Protein AF-A0A2S0RFV8-F1 (afdb_monomer)

Solvent-accessible surface area (backbone atoms only — not comparable to full-atom values): 4188 Å² total; per-residue (Å²): 134,87,81,79,81,76,77,79,76,80,78,62,90,60,43,44,100,82,74,42,70,77,40,72,67,54,54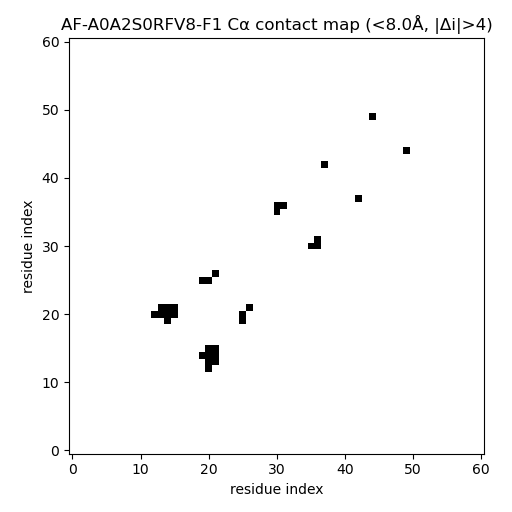,50,51,53,34,58,77,66,66,64,68,68,52,71,87,72,65,62,79,50,72,70,57,47,54,58,49,58,69,63,65,81,74,83,132

Radius of gyration: 18.65 Å; Cα contacts (8 Å, |Δi|>4): 16; chains: 1; bounding box: 41×41×38 Å

pLDDT: mean 75.21, std 12.69, range [50.5, 92.88]

Foldseek 3Di:
DDDPPPDDDPDDQDQDPVRHRPDPVVVVVVCVVVVVDDDPVRVDDDPVRVVVVVVPPPDDD

Organism: NCBI:txid2162713

Structure (mmCIF, N/CA/C/O backbone):
data_AF-A0A2S0RFV8-F1
#
_entry.id   AF-A0A2S0RFV8-F1
#
loop_
_atom_site.group_PDB
_atom_site.id
_atom_site.type_symbol
_atom_site.label_atom_id
_atom_site.label_alt_id
_atom_site.label_comp_id
_atom_site.label_asym_id
_atom_site.label_entity_id
_atom_site.label_seq_id
_atom_site.pdbx_PDB_ins_code
_atom_site.Cartn_x
_atom_site.Cartn_y
_atom_site.Cartn_z
_atom_site.occupancy
_atom_site.B_iso_or_equiv
_atom_site.auth_seq_id
_atom_site.auth_comp_id
_atom_site.auth_asym_id
_atom_site.auth_atom_id
_atom_site.pdbx_PDB_model_num
ATOM 1 N N . MET A 1 1 ? -13.871 33.368 -22.880 1.00 50.50 1 MET A N 1
ATOM 2 C CA . MET A 1 1 ? -13.451 32.083 -23.495 1.00 50.50 1 MET A CA 1
ATOM 3 C C . MET A 1 1 ? -13.845 30.919 -22.575 1.00 50.50 1 MET A C 1
ATOM 5 O O . MET A 1 1 ? -13.265 30.776 -21.506 1.00 50.50 1 MET A O 1
ATOM 9 N N . LYS A 1 2 ? -14.882 30.130 -22.904 1.00 54.44 2 LYS A N 1
ATOM 10 C CA . LYS A 1 2 ? -15.370 29.036 -22.032 1.00 54.44 2 LYS A CA 1
ATOM 11 C C . LYS A 1 2 ? -14.433 27.820 -22.125 1.00 54.44 2 LYS A C 1
ATOM 13 O O . LYS A 1 2 ? -14.299 27.225 -23.192 1.00 54.44 2 LYS A O 1
ATOM 18 N N . ARG A 1 3 ? -13.787 27.428 -21.017 1.00 56.03 3 ARG A N 1
ATOM 19 C CA . ARG A 1 3 ? -12.957 26.207 -20.955 1.00 56.03 3 ARG A CA 1
ATOM 20 C C . ARG A 1 3 ? -13.863 24.979 -21.085 1.00 56.03 3 ARG A C 1
ATOM 22 O O . ARG A 1 3 ? -14.696 24.715 -20.224 1.00 56.03 3 ARG A O 1
ATOM 29 N N . ARG A 1 4 ? -13.698 24.218 -22.170 1.00 60.09 4 ARG A N 1
ATOM 30 C CA . ARG A 1 4 ? -14.426 22.966 -22.421 1.00 60.09 4 ARG A CA 1
ATOM 31 C C . ARG A 1 4 ? -13.985 21.903 -21.409 1.00 60.09 4 ARG A C 1
ATOM 33 O O . ARG A 1 4 ? -12.931 21.293 -21.582 1.00 60.09 4 ARG A O 1
ATOM 40 N N . ILE A 1 5 ? -14.783 21.657 -20.369 1.00 63.25 5 ILE A N 1
ATOM 41 C CA . ILE A 1 5 ? -14.554 20.539 -19.442 1.00 63.25 5 ILE A CA 1
ATOM 42 C C . ILE A 1 5 ? -14.783 19.236 -20.222 1.00 63.25 5 ILE A C 1
ATOM 44 O O . ILE A 1 5 ? -15.915 18.857 -20.525 1.00 63.25 5 ILE A O 1
ATOM 48 N N . LYS A 1 6 ? -13.702 18.549 -20.611 1.00 60.16 6 LYS A N 1
ATOM 49 C CA . LYS A 1 6 ? -13.795 17.224 -21.243 1.00 60.16 6 LYS A CA 1
ATOM 50 C C . LYS A 1 6 ? -14.325 16.226 -20.205 1.00 60.16 6 LYS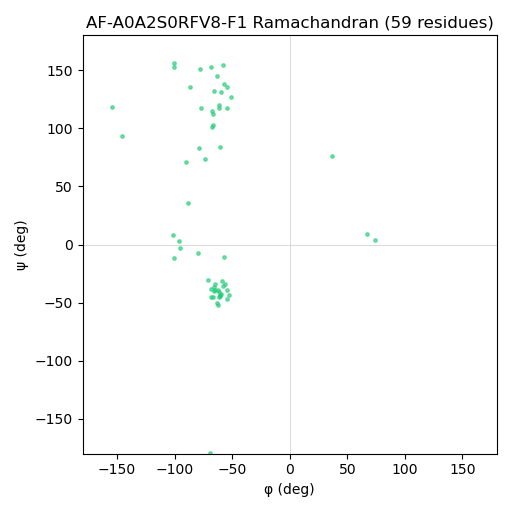 A C 1
ATOM 52 O O . LYS A 1 6 ? -13.624 15.895 -19.254 1.00 60.16 6 LYS A O 1
ATOM 57 N N . LYS A 1 7 ? -15.549 15.727 -20.412 1.00 58.19 7 LYS A N 1
ATOM 58 C CA . LYS A 1 7 ? -16.147 14.614 -19.652 1.00 58.19 7 LYS A CA 1
ATOM 59 C C . LYS A 1 7 ? -15.173 13.424 -19.631 1.00 58.19 7 LYS A C 1
ATOM 61 O O . LYS A 1 7 ? -14.716 12.978 -20.685 1.00 58.19 7 LYS A O 1
ATOM 66 N N . ALA A 1 8 ? -14.850 12.908 -18.444 1.00 57.72 8 ALA A N 1
ATOM 67 C CA . ALA A 1 8 ? -13.989 11.738 -18.297 1.00 57.72 8 ALA A CA 1
ATOM 68 C C . ALA A 1 8 ? -14.641 10.521 -18.980 1.00 57.72 8 ALA A C 1
ATOM 70 O O . ALA A 1 8 ? -15.754 10.124 -18.634 1.00 57.72 8 ALA A O 1
ATOM 71 N N . ARG A 1 9 ? -13.962 9.938 -19.979 1.00 56.19 9 ARG A N 1
ATOM 72 C CA . ARG A 1 9 ? -14.457 8.766 -20.720 1.00 56.19 9 ARG A CA 1
ATOM 73 C C . ARG A 1 9 ? -14.621 7.588 -19.753 1.00 56.19 9 ARG A C 1
ATOM 75 O O . ARG A 1 9 ? -13.638 7.131 -19.165 1.00 56.19 9 ARG A O 1
ATOM 82 N N . LYS A 1 10 ? -15.862 7.107 -19.604 1.00 51.69 10 LYS A N 1
ATOM 83 C CA . LYS A 1 10 ? -16.208 5.874 -18.884 1.00 51.69 10 LYS A CA 1
ATOM 84 C C . LYS A 1 10 ? -15.387 4.716 -19.469 1.00 51.69 10 LYS A C 1
ATOM 86 O O . LYS A 1 10 ? -15.483 4.439 -20.657 1.00 51.69 10 LYS A O 1
ATOM 91 N N . HIS A 1 11 ? -14.543 4.118 -18.624 1.00 54.53 11 HIS A N 1
ATOM 92 C CA . HIS A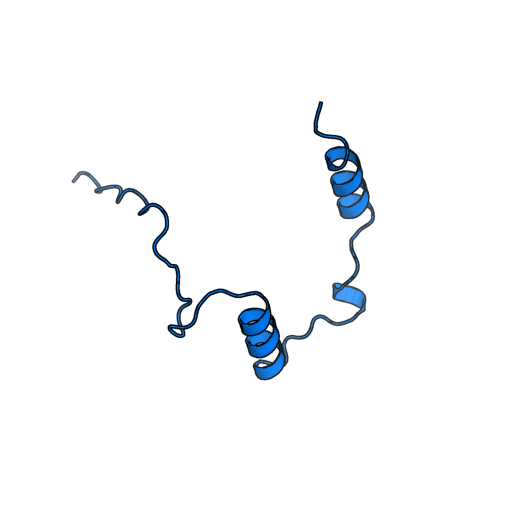 1 11 ? -13.848 2.839 -18.810 1.00 54.53 11 HIS A CA 1
ATOM 93 C C . HIS A 1 11 ? -13.368 2.538 -20.243 1.00 54.53 11 HIS A C 1
ATOM 95 O O . HIS A 1 11 ? -13.902 1.669 -20.927 1.00 54.53 11 HIS A O 1
ATOM 101 N N . SER A 1 12 ? -12.275 3.178 -20.683 1.00 55.62 12 SER A N 1
ATOM 102 C CA . SER A 1 12 ? -11.445 2.503 -21.686 1.00 55.62 12 SER A CA 1
ATOM 103 C C . SER A 1 12 ? -10.886 1.237 -21.036 1.00 55.62 12 SER A C 1
ATOM 105 O O . SER A 1 12 ? -10.619 1.234 -19.833 1.00 55.62 12 SER A O 1
ATOM 107 N N . ARG A 1 13 ? -10.723 0.150 -21.794 1.00 60.94 13 ARG A N 1
ATOM 108 C CA . ARG A 1 13 ? -9.966 -1.036 -21.364 1.00 60.94 13 ARG A CA 1
ATOM 109 C C . ARG A 1 13 ? -8.535 -0.560 -21.092 1.00 60.94 13 ARG A C 1
ATOM 111 O O . ARG A 1 13 ? -7.713 -0.515 -22.004 1.00 60.94 13 ARG A O 1
ATOM 118 N N . LYS A 1 14 ? -8.296 -0.031 -19.888 1.00 61.84 14 LYS A N 1
ATOM 119 C CA . LYS A 1 14 ? -7.251 0.962 -19.615 1.00 61.84 14 LYS A CA 1
ATOM 120 C C . LYS A 1 14 ? -5.917 0.237 -19.528 1.00 61.84 14 LYS A C 1
ATOM 122 O O . LYS A 1 14 ? -5.465 -0.162 -18.456 1.00 61.84 14 LYS A O 1
ATOM 127 N N . LYS A 1 15 ? -5.321 -0.001 -20.694 1.00 66.31 15 LYS A N 1
ATOM 128 C CA . LYS A 1 15 ? -3.910 -0.345 -20.802 1.00 66.31 15 LYS A CA 1
ATOM 129 C C . LYS A 1 15 ? -3.115 0.789 -20.149 1.00 66.31 15 LYS A C 1
ATOM 131 O O . LYS A 1 15 ? -3.489 1.959 -20.264 1.00 66.31 15 LYS A O 1
ATOM 136 N N . ASN A 1 16 ? -2.088 0.446 -19.378 1.00 67.62 16 ASN A N 1
ATOM 137 C CA . ASN A 1 16 ? -1.231 1.452 -18.749 1.00 67.62 16 ASN A CA 1
ATOM 138 C C . ASN A 1 16 ? -0.381 2.170 -19.825 1.00 67.62 16 ASN A C 1
ATOM 140 O O . ASN A 1 16 ? -0.473 1.853 -21.010 1.00 67.62 16 ASN A O 1
ATOM 144 N N . ARG A 1 17 ? 0.475 3.124 -19.429 1.00 64.62 17 ARG A N 1
ATOM 145 C CA . ARG A 1 17 ? 1.378 3.843 -20.359 1.00 64.62 17 ARG A CA 1
ATOM 146 C C . ARG A 1 17 ? 2.322 2.923 -21.160 1.00 64.62 17 ARG A C 1
ATOM 14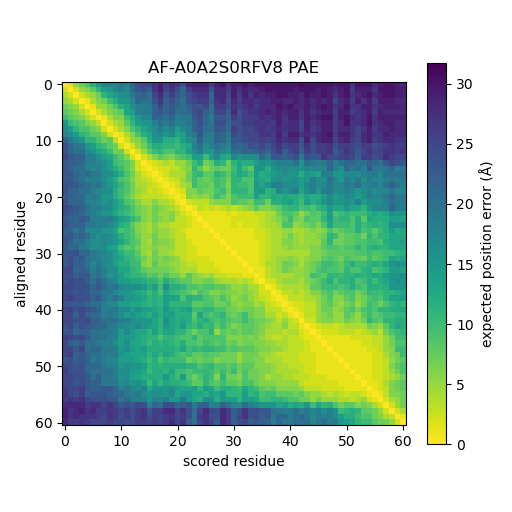8 O O . ARG A 1 17 ? 2.959 3.402 -22.083 1.00 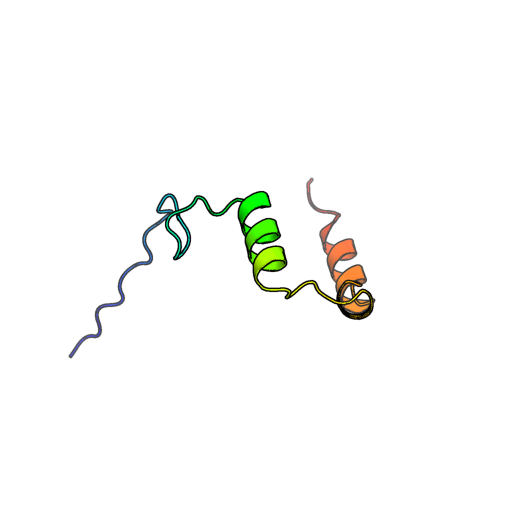64.62 17 ARG A O 1
ATOM 155 N N . LEU A 1 18 ? 2.403 1.635 -20.808 1.00 64.81 18 LEU A N 1
ATOM 156 C CA . LEU A 1 18 ? 3.199 0.599 -21.472 1.00 64.81 18 LEU A CA 1
ATOM 157 C C . LEU A 1 18 ? 2.351 -0.304 -22.396 1.00 64.81 18 LEU A C 1
ATOM 159 O O . LEU A 1 18 ? 2.831 -1.337 -22.844 1.00 64.81 18 LEU A O 1
ATOM 163 N N . GLY A 1 19 ? 1.073 0.013 -22.645 1.00 68.81 19 GLY A N 1
ATOM 164 C CA . GLY A 1 19 ? 0.232 -0.727 -23.601 1.00 68.81 19 GLY A CA 1
ATOM 165 C C . GLY A 1 19 ? -0.252 -2.110 -23.132 1.00 68.81 19 GLY A C 1
ATOM 166 O O . GLY A 1 19 ? -0.958 -2.804 -23.870 1.00 68.81 19 GLY A O 1
ATOM 167 N N . VAL A 1 20 ? 0.051 -2.501 -21.893 1.00 70.12 20 VAL A N 1
ATOM 168 C CA . VAL A 1 20 ? -0.379 -3.769 -21.282 1.00 70.12 20 VAL A CA 1
ATOM 169 C C . VAL A 1 20 ? -1.579 -3.574 -20.358 1.00 70.12 20 VAL A C 1
ATOM 171 O O . VAL A 1 20 ? -1.779 -2.497 -19.788 1.00 70.12 20 VAL A O 1
ATOM 174 N N . LYS A 1 21 ? -2.398 -4.626 -20.203 1.00 77.19 21 LYS A N 1
ATOM 175 C CA . LYS A 1 21 ? -3.539 -4.624 -19.271 1.00 77.19 21 LYS A CA 1
ATOM 176 C C . LYS A 1 21 ? -3.047 -4.248 -17.869 1.00 77.19 21 LYS A C 1
ATOM 178 O O . LYS A 1 21 ? -2.021 -4.757 -17.413 1.00 77.19 21 LYS A O 1
ATOM 183 N N . ASN A 1 22 ? -3.786 -3.370 -17.193 1.00 74.25 22 ASN A N 1
ATOM 184 C CA . ASN A 1 22 ? -3.518 -2.989 -15.809 1.00 74.25 22 ASN A CA 1
ATOM 185 C C . ASN A 1 22 ? -3.930 -4.134 -14.866 1.00 74.25 22 ASN A C 1
ATOM 187 O O . ASN A 1 22 ? -4.984 -4.087 -14.240 1.00 74.25 22 ASN A O 1
ATOM 191 N N . SER A 1 23 ? -3.136 -5.206 -14.854 1.00 81.62 23 SER A N 1
ATOM 192 C CA . SER A 1 23 ? -3.330 -6.381 -14.010 1.00 81.62 23 SER A CA 1
ATOM 193 C C . SER A 1 23 ? -2.410 -6.327 -12.794 1.00 81.62 23 SER A C 1
ATOM 195 O O . SER A 1 23 ? -1.346 -5.701 -12.819 1.00 81.62 23 SER A O 1
ATOM 197 N N . LEU A 1 24 ? -2.809 -7.023 -11.729 1.00 83.31 24 LEU A N 1
ATOM 198 C CA . LEU A 1 24 ? -2.024 -7.132 -10.500 1.00 83.31 24 LEU A CA 1
ATOM 199 C C . LEU A 1 24 ? -0.600 -7.640 -10.782 1.00 83.31 24 LEU A C 1
ATOM 201 O O . LEU A 1 24 ? 0.372 -7.022 -10.350 1.00 83.31 24 LEU A O 1
ATOM 205 N N . VAL A 1 25 ? -0.480 -8.705 -11.579 1.00 87.38 25 VAL A N 1
ATOM 206 C CA . VAL A 1 25 ? 0.802 -9.327 -11.953 1.00 87.38 25 VAL A CA 1
ATOM 207 C C . VAL A 1 25 ? 1.714 -8.344 -12.692 1.00 87.38 25 VAL A C 1
ATOM 209 O O . VAL A 1 25 ? 2.889 -8.216 -12.349 1.00 87.38 25 VAL A O 1
ATOM 212 N N . ASN A 1 26 ? 1.177 -7.571 -13.642 1.00 86.69 26 ASN A N 1
ATOM 213 C CA . ASN A 1 26 ? 1.969 -6.583 -14.380 1.00 86.69 26 ASN A CA 1
ATOM 214 C C . ASN A 1 26 ? 2.484 -5.467 -13.468 1.00 86.69 26 ASN A C 1
ATOM 216 O O . ASN A 1 26 ? 3.634 -5.047 -13.597 1.00 86.69 26 ASN A O 1
ATOM 220 N N . ASN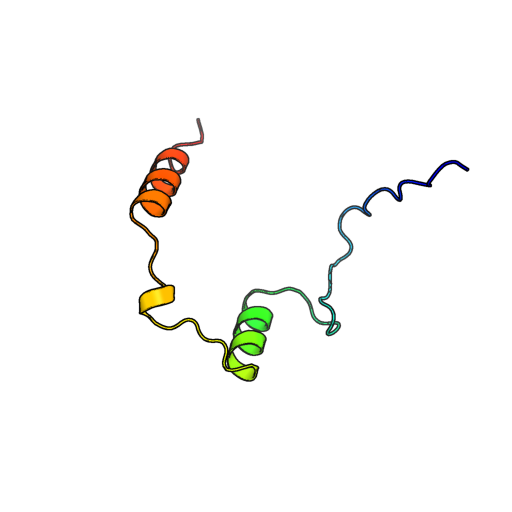 A 1 27 ? 1.665 -5.010 -12.520 1.00 82.25 27 ASN A N 1
ATOM 221 C CA . ASN A 1 27 ? 2.080 -4.003 -11.548 1.00 82.25 27 ASN A CA 1
ATOM 222 C C . ASN A 1 27 ? 3.172 -4.537 -10.608 1.00 82.25 27 ASN A C 1
ATOM 224 O O . ASN A 1 27 ? 4.136 -3.820 -10.334 1.00 82.25 27 ASN A O 1
ATOM 228 N N . ILE A 1 28 ? 3.071 -5.794 -10.162 1.00 83.12 28 ILE A N 1
ATOM 229 C CA . ILE A 1 28 ? 4.107 -6.452 -9.351 1.00 83.12 28 ILE A CA 1
ATOM 230 C C . ILE A 1 28 ? 5.419 -6.547 -10.141 1.00 83.12 28 ILE A C 1
ATOM 232 O O . ILE A 1 28 ? 6.447 -6.063 -9.667 1.00 83.12 28 ILE A O 1
ATOM 236 N N . ASN A 1 29 ? 5.388 -7.077 -11.366 1.00 85.44 29 ASN A N 1
ATOM 237 C CA . ASN A 1 29 ? 6.578 -7.220 -12.212 1.00 85.44 29 ASN A CA 1
ATOM 238 C C . ASN A 1 29 ? 7.219 -5.868 -12.545 1.00 85.44 29 ASN A C 1
ATOM 240 O O . ASN A 1 29 ? 8.439 -5.732 -12.478 1.00 85.44 29 ASN A O 1
ATOM 244 N N . ALA A 1 30 ? 6.415 -4.841 -12.828 1.00 84.50 30 ALA A N 1
ATOM 245 C CA . ALA A 1 30 ? 6.912 -3.486 -13.049 1.00 84.50 30 ALA A CA 1
ATOM 246 C C . ALA A 1 30 ? 7.610 -2.912 -11.805 1.00 84.50 30 ALA A C 1
ATOM 248 O O . ALA A 1 30 ? 8.638 -2.249 -11.935 1.00 84.50 30 ALA A O 1
ATOM 249 N N . ARG A 1 31 ? 7.094 -3.174 -10.595 1.00 84.88 31 ARG A N 1
ATOM 250 C CA . ARG A 1 31 ? 7.755 -2.768 -9.343 1.00 84.88 31 ARG A CA 1
ATOM 251 C C . ARG A 1 31 ? 9.050 -3.534 -9.089 1.00 84.88 31 ARG A C 1
ATOM 253 O O . ARG A 1 31 ? 10.002 -2.911 -8.628 1.00 84.88 31 ARG A O 1
ATOM 260 N N . ARG A 1 32 ? 9.088 -4.836 -9.402 1.00 83.25 32 ARG A N 1
ATOM 261 C CA . ARG A 1 32 ? 10.298 -5.671 -9.301 1.00 83.25 32 ARG A CA 1
ATOM 262 C C . ARG A 1 32 ? 11.385 -5.183 -10.257 1.00 83.25 32 ARG A C 1
ATOM 264 O O . ARG A 1 32 ? 12.482 -4.902 -9.799 1.00 83.25 32 ARG A O 1
ATOM 271 N N . LYS A 1 33 ? 11.057 -4.975 -11.541 1.00 86.19 33 LYS A N 1
ATOM 272 C CA . LYS A 1 33 ? 11.988 -4.433 -12.554 1.00 86.19 33 LYS A CA 1
ATOM 273 C C . LYS A 1 33 ? 12.551 -3.061 -12.175 1.00 86.19 33 LYS A C 1
ATOM 275 O O . LYS A 1 33 ? 13.700 -2.773 -12.461 1.00 86.19 33 LYS A O 1
ATOM 280 N N . LYS A 1 34 ? 11.742 -2.219 -11.524 1.00 84.38 34 LYS A N 1
ATOM 281 C CA . LYS A 1 34 ? 12.157 -0.894 -11.034 1.00 84.38 34 LYS A CA 1
ATOM 282 C C . LYS A 1 34 ? 12.945 -0.928 -9.716 1.00 84.38 34 LYS A C 1
ATOM 284 O O . LYS A 1 34 ? 13.347 0.131 -9.257 1.00 84.38 34 LYS A O 1
ATOM 289 N N . GLY A 1 35 ? 13.068 -2.077 -9.047 1.00 84.56 35 GLY A N 1
ATOM 290 C CA . GLY A 1 35 ? 13.715 -2.177 -7.731 1.00 84.56 35 GLY A CA 1
ATOM 291 C C . GLY A 1 35 ? 12.975 -1.472 -6.581 1.00 84.56 35 GLY A C 1
ATOM 292 O O . GLY A 1 35 ? 13.488 -1.380 -5.474 1.00 84.56 35 GLY A O 1
ATOM 293 N N . ILE A 1 36 ? 11.742 -0.992 -6.791 1.00 82.25 36 ILE A N 1
ATOM 294 C CA . ILE A 1 36 ? 10.983 -0.188 -5.809 1.00 82.25 36 ILE A CA 1
ATOM 295 C C . ILE A 1 36 ? 10.143 -1.042 -4.847 1.00 82.25 36 ILE A C 1
ATOM 297 O O . ILE A 1 36 ? 9.007 -0.682 -4.483 1.00 82.25 36 ILE A O 1
ATOM 301 N N . SER A 1 37 ? 10.645 -2.214 -4.453 1.00 76.88 37 SER A N 1
ATOM 302 C CA . SER A 1 37 ? 10.000 -2.999 -3.398 1.00 76.88 37 SER A CA 1
ATOM 303 C C . SER A 1 37 ? 9.951 -2.169 -2.118 1.00 76.88 37 SER A C 1
ATOM 305 O O . SER A 1 37 ? 10.949 -1.576 -1.713 1.00 76.88 37 SER A O 1
ATOM 307 N N . ARG A 1 38 ? 8.780 -2.089 -1.475 1.00 76.00 38 ARG A N 1
ATOM 308 C CA . ARG A 1 38 ? 8.688 -1.391 -0.186 1.00 76.00 38 ARG A CA 1
ATOM 309 C C . ARG A 1 38 ? 9.507 -2.190 0.822 1.00 76.00 38 ARG A C 1
ATOM 311 O O . ARG A 1 38 ? 9.321 -3.400 0.920 1.00 76.00 38 ARG A O 1
ATOM 318 N N . SER A 1 39 ? 10.365 -1.521 1.587 1.00 80.38 39 SER A N 1
ATOM 319 C CA . SER A 1 39 ? 11.012 -2.155 2.736 1.00 80.38 39 SER A CA 1
ATOM 320 C C . SER A 1 39 ? 9.957 -2.670 3.719 1.00 80.38 39 SER A C 1
ATOM 322 O O . SER A 1 39 ? 8.846 -2.132 3.782 1.00 80.38 39 SER A O 1
ATOM 324 N N . LYS A 1 40 ? 10.292 -3.687 4.522 1.00 74.75 40 LYS A N 1
ATOM 325 C CA . LYS A 1 40 ? 9.345 -4.291 5.477 1.00 74.75 40 LYS A CA 1
ATOM 326 C C . LYS A 1 40 ? 8.723 -3.251 6.416 1.00 74.75 40 LYS A C 1
ATOM 328 O O . LYS A 1 40 ? 7.505 -3.237 6.590 1.00 74.75 40 LYS A O 1
ATOM 333 N N . ARG A 1 41 ? 9.521 -2.278 6.872 1.00 76.75 41 ARG A N 1
ATOM 334 C CA . ARG A 1 41 ? 9.068 -1.117 7.661 1.00 76.75 41 ARG A CA 1
ATOM 335 C C . ARG A 1 41 ? 7.976 -0.289 6.968 1.00 76.75 41 ARG A C 1
ATOM 337 O O . ARG A 1 41 ? 7.103 0.255 7.629 1.00 76.75 41 ARG A O 1
ATOM 344 N N . LYS A 1 42 ? 8.010 -0.184 5.635 1.00 78.06 42 LYS A N 1
ATOM 345 C CA . LYS A 1 42 ? 7.028 0.551 4.810 1.00 78.06 42 LYS A CA 1
ATOM 346 C C . LYS A 1 42 ? 5.921 -0.348 4.240 1.00 78.06 42 LYS A C 1
ATOM 348 O O . LYS A 1 42 ? 5.112 0.139 3.446 1.00 78.06 42 LYS A O 1
ATOM 353 N N . SER A 1 43 ? 5.922 -1.636 4.593 1.00 77.81 43 SER A N 1
ATOM 354 C CA . SER A 1 43 ? 4.928 -2.634 4.174 1.00 77.81 43 SER A CA 1
ATOM 355 C C . SER A 1 43 ? 3.864 -2.924 5.240 1.00 77.81 43 SER A C 1
ATOM 357 O O . SER A 1 43 ? 2.857 -3.546 4.922 1.00 77.81 43 SER A O 1
ATOM 359 N N . GLY A 1 44 ? 4.065 -2.456 6.478 1.00 87.38 44 GLY A N 1
ATOM 360 C CA . GLY A 1 44 ? 3.082 -2.564 7.556 1.00 87.38 44 GLY A CA 1
ATOM 361 C C . GLY A 1 44 ? 1.951 -1.538 7.438 1.00 87.38 44 GLY A C 1
ATOM 362 O O . GLY A 1 44 ? 2.136 -0.437 6.915 1.00 87.38 44 GLY A O 1
ATOM 363 N N . ILE A 1 45 ? 0.778 -1.902 7.952 1.00 88.81 45 ILE A N 1
ATOM 364 C CA . ILE A 1 45 ? -0.380 -1.012 8.092 1.00 88.81 45 ILE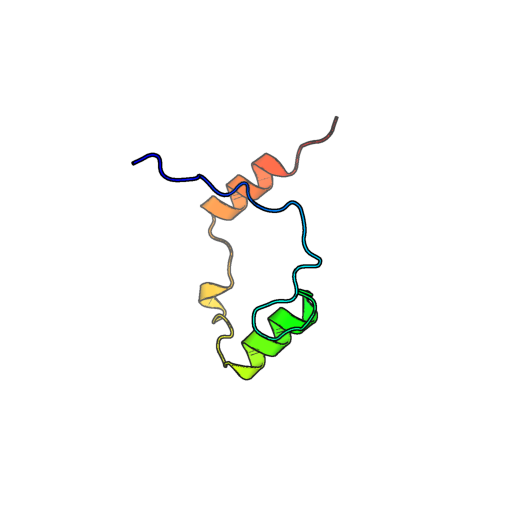 A CA 1
ATOM 365 C C . ILE A 1 45 ? -0.242 -0.269 9.428 1.00 88.81 45 ILE A C 1
ATOM 367 O O . ILE A 1 45 ? 0.093 -0.874 10.444 1.00 88.81 45 ILE A O 1
ATOM 371 N N . SER A 1 46 ? -0.481 1.047 9.447 1.00 90.31 46 SER A N 1
ATOM 372 C CA . SER A 1 46 ? -0.476 1.806 10.707 1.00 90.31 46 SER A CA 1
ATOM 373 C C . SER A 1 46 ? -1.662 1.407 11.593 1.00 90.31 46 SER A C 1
ATOM 375 O O . SER A 1 46 ? -2.718 1.047 11.074 1.00 90.31 46 SER A O 1
ATOM 377 N N . LYS A 1 47 ? -1.540 1.541 12.921 1.00 92.88 47 LYS A N 1
ATOM 378 C CA . LYS A 1 47 ? -2.650 1.257 13.856 1.00 92.88 47 LYS A CA 1
ATOM 379 C C . LYS A 1 47 ? -3.934 2.014 13.474 1.00 92.88 47 LYS A C 1
ATOM 381 O O . LYS A 1 47 ? -5.005 1.420 13.416 1.00 92.88 47 LYS A O 1
ATOM 386 N N . LYS A 1 48 ? -3.810 3.297 13.105 1.00 91.94 48 LYS A N 1
ATOM 387 C CA . LYS A 1 48 ? -4.926 4.140 12.635 1.00 91.94 48 LYS A CA 1
ATOM 388 C C . LYS A 1 48 ? -5.569 3.591 11.357 1.00 91.94 48 LYS A C 1
ATOM 390 O O . LYS A 1 48 ? -6.789 3.530 11.251 1.00 91.94 48 LYS A O 1
ATOM 395 N N . SER A 1 49 ? -4.748 3.178 10.392 1.00 91.06 49 SER A N 1
ATOM 396 C CA . SER A 1 49 ? -5.224 2.583 9.138 1.00 91.06 49 SER A CA 1
ATOM 397 C C . SER A 1 49 ? -5.917 1.235 9.365 1.00 91.06 49 SER A C 1
ATOM 399 O O . SER A 1 49 ? -6.912 0.954 8.705 1.00 91.06 49 SER A O 1
ATOM 401 N N . TYR A 1 50 ? -5.429 0.425 10.308 1.00 92.44 50 TYR A N 1
ATOM 402 C CA . TYR A 1 50 ? -6.045 -0.851 10.670 1.00 92.44 50 TYR A CA 1
ATOM 403 C C . TYR A 1 50 ? -7.421 -0.651 11.324 1.00 92.44 50 TYR A C 1
ATOM 405 O O . TYR A 1 50 ? -8.390 -1.273 10.897 1.00 92.44 50 TYR A O 1
ATOM 413 N N . ALA A 1 51 ? -7.541 0.294 12.262 1.00 92.25 51 ALA A N 1
ATOM 414 C CA . ALA A 1 51 ? -8.820 0.642 12.887 1.00 92.25 51 ALA A CA 1
ATOM 415 C C . ALA A 1 51 ? -9.864 1.131 11.861 1.00 92.25 51 ALA A C 1
ATOM 417 O O . ALA A 1 51 ? -11.015 0.698 11.881 1.00 92.25 51 ALA A O 1
ATOM 418 N N . ALA A 1 52 ? -9.457 1.975 10.904 1.00 90.50 52 ALA A N 1
ATOM 419 C CA . ALA A 1 52 ? -10.339 2.434 9.827 1.00 90.50 52 ALA A CA 1
ATOM 420 C C . ALA A 1 52 ? -10.787 1.295 8.890 1.00 90.50 52 ALA A C 1
ATOM 422 O O . ALA A 1 52 ? -11.909 1.313 8.383 1.00 90.50 52 ALA A O 1
ATOM 423 N N . MET A 1 53 ? -9.928 0.297 8.660 1.00 88.94 53 MET A N 1
ATOM 424 C CA . MET A 1 53 ? -10.277 -0.898 7.889 1.00 88.94 53 MET A CA 1
ATOM 425 C C . MET A 1 53 ? -11.301 -1.762 8.641 1.00 88.94 53 MET A C 1
ATOM 427 O O . MET A 1 53 ? -12.306 -2.147 8.051 1.00 88.94 53 MET A O 1
ATOM 431 N N . GLN A 1 54 ? -11.102 -1.985 9.945 1.00 90.44 54 GLN A N 1
ATOM 432 C CA . GLN A 1 54 ? -12.030 -2.738 10.799 1.00 90.44 54 GLN A CA 1
ATOM 433 C C . GLN A 1 54 ? -13.422 -2.101 10.877 1.00 90.44 54 GLN A C 1
ATOM 435 O O . GLN A 1 54 ? -14.425 -2.800 10.742 1.00 90.44 54 GLN A O 1
ATOM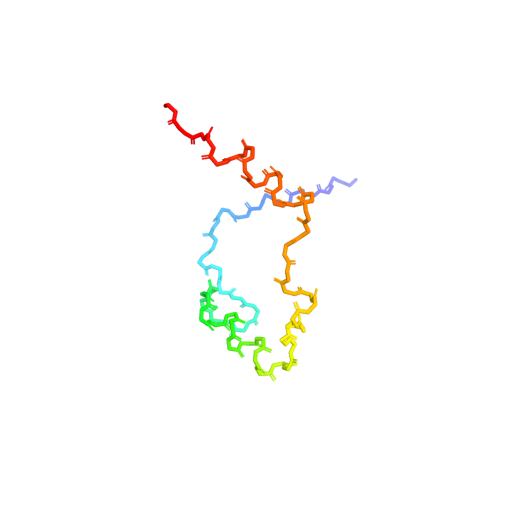 440 N N . ALA A 1 55 ? -13.494 -0.776 11.035 1.00 88.12 55 ALA A N 1
ATOM 441 C CA . ALA A 1 55 ? -14.762 -0.045 11.074 1.00 88.12 55 ALA A CA 1
ATOM 442 C C . ALA A 1 55 ? -15.591 -0.225 9.787 1.00 88.12 55 ALA A C 1
ATOM 444 O O . ALA A 1 55 ? -16.819 -0.240 9.830 1.00 88.12 55 ALA A O 1
ATOM 445 N N . ASN A 1 56 ? -14.918 -0.403 8.646 1.00 82.38 56 ASN A N 1
ATOM 446 C CA . ASN A 1 56 ? -15.551 -0.588 7.342 1.00 82.38 56 ASN A CA 1
ATOM 447 C C . ASN A 1 56 ? -15.712 -2.062 6.930 1.00 82.38 56 ASN A C 1
ATOM 449 O O . ASN A 1 56 ? -16.305 -2.326 5.886 1.00 82.38 56 ASN A O 1
ATOM 453 N N . TRP A 1 57 ? -15.233 -3.028 7.724 1.00 82.12 57 TRP A N 1
ATOM 454 C CA . TRP A 1 57 ? -15.427 -4.455 7.433 1.00 82.12 57 TRP A CA 1
ATOM 455 C C . TRP A 1 57 ? -16.870 -4.912 7.632 1.00 82.12 57 TRP A C 1
ATOM 457 O O . TRP A 1 57 ? -17.340 -5.799 6.923 1.00 82.12 57 TRP A O 1
ATOM 467 N N . LYS A 1 58 ? -17.605 -4.292 8.556 1.00 74.81 58 LYS A N 1
ATOM 468 C CA . LYS A 1 58 ? -19.010 -4.620 8.806 1.00 74.81 58 LYS A CA 1
ATOM 469 C C . LYS A 1 58 ? -19.947 -3.781 7.935 1.00 74.81 58 LYS A C 1
ATOM 471 O O . LYS A 1 58 ? -20.644 -2.928 8.470 1.00 74.81 58 LYS A O 1
ATOM 476 N N . LYS A 1 59 ? -20.002 -4.025 6.616 1.00 69.19 59 LYS A N 1
ATOM 477 C CA . LYS A 1 59 ? -21.144 -3.592 5.774 1.00 69.19 59 LYS A CA 1
ATOM 478 C C . LYS A 1 59 ? -21.464 -4.568 4.633 1.00 69.19 59 LYS A C 1
ATOM 480 O O . LYS A 1 59 ? -20.952 -4.425 3.528 1.00 69.19 59 LYS A O 1
ATOM 485 N N . LYS A 1 60 ? -22.396 -5.486 4.910 1.00 60.28 60 LYS A N 1
ATOM 486 C CA . LYS A 1 60 ? -23.703 -5.583 4.229 1.00 60.28 60 LYS A CA 1
ATOM 487 C C . LYS A 1 60 ? -24.712 -6.266 5.173 1.00 60.28 60 LYS A C 1
ATOM 489 O O . LYS A 1 60 ? -24.481 -7.399 5.579 1.00 60.28 60 LYS A O 1
ATOM 494 N N . LYS A 1 61 ? -25.776 -5.546 5.541 1.00 58.84 61 LYS A N 1
ATOM 495 C CA . LYS A 1 61 ? -27.135 -6.106 5.556 1.00 58.84 61 LYS A CA 1
ATOM 496 C C . LYS A 1 61 ? -27.695 -5.858 4.159 1.00 58.84 61 LYS A C 1
ATOM 498 O O . LYS A 1 61 ? -27.286 -4.825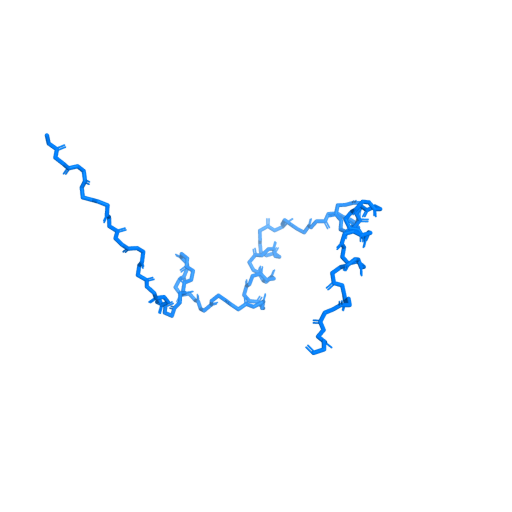 3.572 1.00 58.84 61 LYS A O 1
#

Sequence (61 aa):
MKRRIKKARKHSRKKNRLGVKNSLVNNINARRKKGISRSKRKSGISKKSYAAMQANWKKKK

Secondary structure (DSSP, 8-state):
------PPPS----B-TTSSB--HHHHHHHHHHTT-PPPGGGTSPPHHHHHHHHHHH----

Mean predicted aligned error: 13.27 Å